Protein AF-X8DLH8-F1 (afdb_monomer_lite)

Secondary structure (DSSP, 8-state):
-EE-SS-TTSPTTSTT-SHHHHHHHHHHHHHHTTT--EEEEEE--STTS-SEEEEETTEEEEEE--S-SSS--TTTGGGGHHHHHHHHHHHHHTS-TTS-S---B-SHHHHHHHHHHHHHHHHHHHS-------

Foldseek 3Di:
DEDAQDALPDDDPPAPRHDLSVVVVVVQVVCVVVVAQDEYEYAAQDPPPDQWDDPDRSYIYGHQHFPHNDDDHSVNSLVRLVSSLVSVVVVVVVDDQCPDVDDDADDPSRVVSSVVNVVVSVVVVVDPPPPDDD

Organism: NCBI:txid1299334

Radius of gyration: 15.57 Å; chains: 1; bounding box: 33×46×40 Å

Structure (mmCIF, N/CA/C/O backbone):
data_AF-X8DLH8-F1
#
_entry.id   AF-X8DLH8-F1
#
loop_
_atom_site.group_PDB
_atom_site.id
_atom_site.type_symbol
_atom_site.label_atom_id
_atom_site.label_alt_id
_atom_site.label_comp_id
_atom_site.label_asym_id
_atom_site.label_entity_id
_atom_site.label_seq_id
_atom_site.pdbx_PDB_ins_code
_atom_site.Cartn_x
_atom_site.Cartn_y
_atom_site.Cartn_z
_atom_site.occupancy
_atom_site.B_iso_or_equiv
_atom_site.auth_seq_id
_atom_site.auth_comp_id
_atom_site.auth_asym_id
_atom_site.auth_atom_id
_atom_site.pdbx_PDB_model_num
ATOM 1 N N . MET A 1 1 ? -2.723 -2.577 5.798 1.00 97.50 1 MET A N 1
ATOM 2 C CA . MET A 1 1 ? -1.583 -3.286 5.168 1.00 97.50 1 MET A CA 1
ATOM 3 C C . MET A 1 1 ? -0.774 -2.322 4.314 1.00 97.50 1 MET A C 1
ATOM 5 O O . MET A 1 1 ? -1.357 -1.407 3.748 1.00 97.50 1 MET A O 1
ATOM 9 N N . LEU A 1 2 ? 0.542 -2.520 4.199 1.00 97.75 2 LEU A N 1
ATOM 10 C CA . LEU A 1 2 ? 1.434 -1.684 3.385 1.00 97.75 2 LEU A CA 1
ATOM 11 C C . LEU A 1 2 ? 2.124 -2.523 2.302 1.00 97.75 2 LEU A C 1
ATOM 13 O O . LEU A 1 2 ? 2.738 -3.543 2.622 1.00 97.75 2 LEU A O 1
ATOM 17 N N . SER A 1 3 ? 2.044 -2.073 1.048 1.00 96.69 3 SER A N 1
ATOM 18 C CA . SER A 1 3 ? 2.681 -2.704 -0.114 1.00 96.69 3 SER A CA 1
ATOM 19 C C . SER A 1 3 ? 3.197 -1.628 -1.078 1.00 96.69 3 SER A C 1
ATOM 21 O O . SER A 1 3 ? 2.514 -1.201 -1.997 1.00 96.69 3 SER A O 1
ATOM 23 N N . VAL A 1 4 ? 4.401 -1.118 -0.817 1.00 94.75 4 VAL A N 1
ATOM 24 C CA . VAL A 1 4 ? 4.987 0.024 -1.555 1.00 94.75 4 VAL A CA 1
ATOM 25 C C . VAL A 1 4 ? 5.640 -0.422 -2.852 1.00 94.75 4 VAL A C 1
ATOM 27 O O . VAL A 1 4 ? 5.628 0.311 -3.834 1.00 94.75 4 VAL A O 1
ATOM 30 N N . HIS A 1 5 ? 6.245 -1.609 -2.826 1.00 92.19 5 HIS A N 1
ATOM 31 C CA . HIS A 1 5 ? 7.077 -2.100 -3.916 1.00 92.19 5 HIS A CA 1
ATOM 32 C C . HIS A 1 5 ? 6.290 -2.237 -5.220 1.00 92.19 5 HIS A C 1
ATOM 34 O O . HIS A 1 5 ? 6.772 -1.850 -6.280 1.00 92.19 5 HIS A O 1
ATOM 40 N N . THR A 1 6 ? 5.069 -2.765 -5.140 1.00 92.62 6 THR A N 1
ATOM 41 C CA . THR A 1 6 ? 4.191 -2.959 -6.294 1.00 92.62 6 THR A CA 1
ATOM 42 C C . THR A 1 6 ? 2.754 -3.121 -5.808 1.00 92.62 6 THR A C 1
ATOM 44 O O . THR A 1 6 ? 2.524 -3.708 -4.752 1.00 92.62 6 THR A O 1
ATOM 47 N N . SER A 1 7 ? 1.784 -2.644 -6.591 1.00 94.50 7 SER A N 1
ATOM 48 C CA . SER A 1 7 ? 0.366 -2.762 -6.243 1.00 94.50 7 SER A CA 1
ATOM 49 C C . SER A 1 7 ? -0.088 -4.221 -6.137 1.00 94.50 7 SER A C 1
ATOM 51 O O . SER A 1 7 ? 0.204 -5.009 -7.037 1.00 94.50 7 SER A O 1
ATOM 53 N N . PRO A 1 8 ? -0.866 -4.606 -5.106 1.00 95.75 8 PRO A N 1
ATOM 54 C CA . PRO A 1 8 ? -1.471 -5.939 -5.027 1.00 95.75 8 PRO A CA 1
ATOM 55 C C . PRO A 1 8 ? -2.486 -6.201 -6.153 1.00 95.75 8 PRO A C 1
ATOM 57 O O . PRO A 1 8 ? -2.867 -7.348 -6.364 1.00 95.75 8 PRO A O 1
ATOM 60 N N . LEU A 1 9 ? -2.918 -5.152 -6.865 1.00 95.81 9 LEU A N 1
ATOM 61 C CA . LEU A 1 9 ? -3.802 -5.239 -8.029 1.00 95.81 9 LEU A CA 1
ATOM 62 C C . LEU A 1 9 ? -3.039 -5.295 -9.360 1.00 95.81 9 LEU A C 1
ATOM 64 O O . LEU A 1 9 ? -3.663 -5.429 -10.409 1.00 95.81 9 LEU A O 1
ATOM 68 N N . ALA A 1 10 ? -1.707 -5.182 -9.340 1.00 93.00 10 ALA A N 1
ATOM 69 C CA . ALA A 1 10 ? -0.903 -5.325 -10.546 1.00 93.00 10 ALA A CA 1
ATOM 70 C C . ALA A 1 10 ? -0.974 -6.767 -11.068 1.00 93.00 10 ALA A C 1
ATOM 72 O O . ALA A 1 10 ? -0.873 -7.720 -10.292 1.00 93.00 10 ALA A O 1
ATOM 73 N N . GLN A 1 11 ? -1.113 -6.911 -12.387 1.00 90.12 11 GLN A N 1
ATOM 74 C CA . GLN A 1 11 ? -1.168 -8.205 -13.064 1.00 90.12 11 GLN A CA 1
ATOM 75 C C . GLN A 1 11 ? 0.106 -9.019 -12.770 1.00 90.12 11 GLN A C 1
ATOM 77 O O . GLN A 1 11 ? 1.194 -8.600 -13.172 1.00 90.12 11 GLN A O 1
ATOM 82 N N . PRO A 1 12 ? 0.003 -10.191 -12.116 1.00 88.94 12 PRO A N 1
ATOM 83 C CA . PRO A 1 12 ? 1.165 -11.034 -11.862 1.00 88.94 12 PRO A CA 1
ATOM 84 C C . PRO A 1 12 ? 1.818 -11.516 -13.161 1.00 88.94 12 PRO A C 1
ATOM 86 O O . PRO A 1 12 ? 1.122 -11.868 -14.118 1.00 88.94 12 PRO A O 1
ATOM 89 N N . GLY A 1 13 ? 3.151 -11.577 -13.161 1.00 84.62 13 GLY A N 1
ATOM 90 C CA . GLY A 1 13 ? 3.959 -11.991 -14.311 1.00 84.62 13 GLY A CA 1
ATOM 91 C C . GLY A 1 13 ? 4.443 -10.836 -15.193 1.00 84.62 13 GLY A C 1
ATOM 92 O O . GLY A 1 13 ? 5.103 -11.093 -16.196 1.00 84.62 13 GLY A O 1
ATOM 93 N N . ILE A 1 14 ? 4.141 -9.583 -14.830 1.00 82.44 14 ILE A N 1
ATOM 94 C CA . ILE A 1 14 ? 4.587 -8.376 -15.539 1.00 82.44 14 ILE A CA 1
ATOM 95 C C . ILE A 1 14 ? 5.394 -7.484 -14.587 1.00 82.44 14 ILE A C 1
ATOM 97 O O . ILE A 1 14 ? 4.931 -7.148 -13.498 1.00 82.44 14 ILE A O 1
ATOM 101 N N . GLY A 1 15 ? 6.585 -7.056 -15.019 1.00 83.31 15 GLY A N 1
ATOM 102 C CA . GLY A 1 15 ? 7.464 -6.192 -14.223 1.00 83.31 15 GLY A CA 1
ATOM 103 C C . GLY A 1 15 ? 7.834 -6.831 -12.881 1.00 83.31 15 GLY A C 1
ATOM 104 O O . GLY A 1 15 ? 8.193 -8.004 -12.829 1.00 83.31 15 GLY A O 1
ATOM 105 N N . ASP A 1 16 ? 7.710 -6.064 -11.796 1.00 82.19 16 ASP A N 1
ATOM 106 C CA . ASP A 1 16 ? 7.951 -6.538 -10.425 1.00 82.19 16 ASP A CA 1
ATOM 107 C C . ASP A 1 16 ? 6.72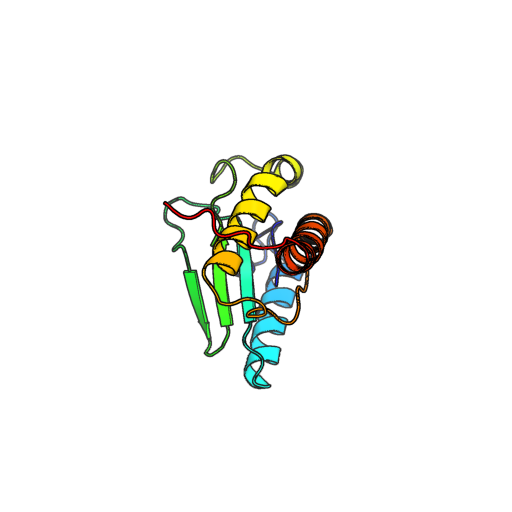8 -7.255 -9.798 1.00 82.19 16 ASP A C 1
ATOM 109 O O . ASP A 1 16 ? 6.797 -7.738 -8.665 1.00 82.19 16 ASP A O 1
ATOM 113 N N . ALA A 1 17 ? 5.594 -7.360 -10.509 1.00 86.31 17 ALA A N 1
ATOM 114 C CA . ALA A 1 17 ? 4.396 -8.019 -9.991 1.00 86.31 17 ALA A CA 1
ATOM 115 C C . ALA A 1 17 ? 4.511 -9.551 -10.061 1.00 86.31 17 ALA A C 1
ATOM 117 O O . ALA A 1 17 ? 4.640 -10.151 -11.131 1.00 86.31 17 ALA A O 1
ATOM 118 N N . GLY A 1 18 ? 4.388 -10.214 -8.911 1.00 90.06 18 GLY A N 1
ATOM 119 C CA . GLY A 1 18 ? 4.543 -11.663 -8.798 1.00 90.06 18 GLY A CA 1
ATOM 120 C C . GLY A 1 18 ? 3.823 -12.262 -7.593 1.00 90.06 18 GLY A C 1
ATOM 121 O O . GLY A 1 18 ? 2.735 -11.831 -7.205 1.00 90.06 18 GLY A O 1
ATOM 122 N N . GLY A 1 19 ? 4.432 -13.284 -6.983 1.00 92.44 19 GLY A N 1
ATOM 123 C CA . GLY A 1 19 ? 3.812 -14.051 -5.895 1.00 92.44 19 GLY A CA 1
ATOM 124 C C . GLY A 1 19 ? 3.441 -13.213 -4.668 1.00 92.44 19 GLY A C 1
ATOM 125 O O . GLY A 1 19 ? 2.445 -13.503 -4.010 1.00 92.44 19 GLY A O 1
ATOM 126 N N . MET A 1 20 ? 4.184 -12.138 -4.384 1.00 93.00 20 MET A N 1
ATOM 127 C CA . MET A 1 20 ? 3.886 -11.251 -3.257 1.00 93.00 20 MET A CA 1
ATOM 128 C C . MET A 1 20 ? 2.573 -10.484 -3.453 1.00 93.00 20 MET A C 1
ATOM 130 O O . MET A 1 20 ? 1.806 -10.353 -2.505 1.00 93.00 20 MET A O 1
ATOM 134 N N . ASN A 1 21 ? 2.283 -10.016 -4.667 1.00 95.06 21 ASN A N 1
ATOM 135 C CA . ASN A 1 21 ? 1.059 -9.275 -4.980 1.00 95.06 21 ASN A CA 1
ATOM 136 C C . ASN A 1 21 ? -0.165 -10.164 -4.744 1.00 95.06 21 ASN A C 1
ATOM 138 O O . ASN A 1 21 ? -1.092 -9.781 -4.028 1.00 95.06 21 ASN A O 1
ATOM 142 N N . VAL A 1 22 ? -0.099 -11.399 -5.255 1.00 95.81 22 VAL A N 1
ATOM 143 C CA . VAL A 1 22 ? -1.120 -12.429 -5.032 1.00 95.81 22 VAL A CA 1
ATOM 144 C C . VAL A 1 22 ? -1.255 -12.733 -3.543 1.00 95.81 22 VAL A C 1
ATOM 146 O O . VAL A 1 22 ? -2.366 -12.733 -3.020 1.00 95.81 22 VAL A O 1
ATOM 149 N N . TYR A 1 23 ? -0.142 -12.944 -2.839 1.00 96.25 23 TYR A N 1
ATOM 150 C CA . TYR A 1 23 ? -0.141 -13.228 -1.406 1.00 96.25 23 TYR A CA 1
ATOM 151 C C . TYR A 1 23 ? -0.813 -12.118 -0.587 1.00 96.25 23 TYR A C 1
ATOM 153 O O . TYR A 1 23 ? -1.676 -12.414 0.239 1.00 96.25 23 TYR A O 1
ATOM 161 N N . VAL A 1 24 ? -0.458 -10.851 -0.820 1.00 97.44 24 VAL A N 1
ATOM 162 C CA . VAL A 1 24 ? -1.024 -9.702 -0.095 1.00 97.44 24 VAL A CA 1
ATOM 163 C C . VAL A 1 24 ? -2.526 -9.611 -0.336 1.00 97.44 24 VAL A C 1
ATOM 165 O O . VAL A 1 24 ? -3.299 -9.546 0.624 1.00 97.44 24 VAL A O 1
ATOM 168 N N . LEU A 1 25 ? -2.950 -9.675 -1.602 1.00 97.94 25 LEU A N 1
ATOM 169 C CA . LEU A 1 25 ? -4.363 -9.593 -1.953 1.00 97.94 25 LEU A CA 1
ATOM 170 C C . LEU A 1 25 ? -5.162 -10.761 -1.363 1.00 97.94 25 LEU A C 1
ATOM 172 O O . LEU A 1 25 ? -6.201 -10.553 -0.736 1.00 97.94 25 LEU A O 1
ATOM 176 N N . GLN A 1 26 ? -4.668 -11.992 -1.508 1.00 98.19 26 GLN A N 1
ATOM 177 C CA . GLN A 1 26 ? -5.345 -13.165 -0.963 1.00 98.19 26 GLN A CA 1
ATOM 178 C C . GLN A 1 26 ? -5.403 -13.121 0.563 1.00 98.19 26 GLN A C 1
ATOM 180 O O . GLN A 1 26 ? -6.450 -13.432 1.129 1.00 98.19 26 GLN A O 1
ATOM 185 N N . THR A 1 27 ? -4.342 -12.682 1.239 1.00 98.25 27 THR A N 1
ATOM 186 C CA . THR A 1 27 ? -4.350 -12.519 2.701 1.00 98.25 27 THR A CA 1
ATOM 187 C C . THR A 1 27 ? -5.438 -11.537 3.134 1.00 98.25 27 THR A C 1
ATOM 189 O O . THR A 1 27 ? -6.227 -11.862 4.021 1.00 98.25 27 THR A O 1
ATOM 192 N N . ALA A 1 28 ? -5.546 -10.381 2.471 1.00 98.38 28 ALA A N 1
ATOM 193 C CA . ALA A 1 28 ? -6.585 -9.394 2.759 1.00 98.38 28 ALA A CA 1
ATOM 194 C C . ALA A 1 28 ? -8.004 -9.962 2.575 1.00 98.38 28 ALA A C 1
ATOM 196 O O . ALA A 1 28 ? -8.846 -9.830 3.461 1.00 98.38 28 ALA A O 1
ATOM 197 N N . LEU A 1 29 ? -8.252 -10.681 1.476 1.00 98.56 29 LEU A N 1
ATOM 198 C CA . LEU A 1 29 ? -9.546 -11.321 1.204 1.00 98.56 29 LEU A CA 1
ATOM 199 C C . LEU A 1 29 ? -9.910 -12.403 2.235 1.00 98.56 29 LEU A C 1
ATOM 201 O O . LEU A 1 29 ? -11.084 -12.591 2.559 1.00 98.56 29 LEU A O 1
ATOM 205 N N . HIS A 1 30 ? -8.930 -13.155 2.740 1.00 98.38 30 HIS A N 1
ATOM 206 C CA . HIS A 1 30 ? -9.168 -14.163 3.779 1.00 98.38 30 HIS A CA 1
ATOM 207 C C . HIS A 1 30 ? -9.442 -13.527 5.148 1.00 98.38 30 HIS A C 1
ATOM 209 O O . HIS A 1 30 ? -10.263 -14.055 5.896 1.00 98.38 30 HIS A O 1
ATOM 215 N N . LEU A 1 31 ? -8.795 -12.403 5.464 1.00 98.06 31 LEU A N 1
ATOM 216 C CA . LEU A 1 31 ? -9.055 -11.631 6.682 1.00 98.06 31 LEU A CA 1
ATOM 217 C C . LEU A 1 31 ? -10.453 -11.003 6.665 1.00 98.06 31 LEU A C 1
ATOM 219 O O . LEU A 1 31 ? -11.203 -11.184 7.623 1.00 98.06 31 LEU A O 1
ATOM 223 N N . ALA A 1 32 ? -10.853 -10.391 5.549 1.00 98.19 32 ALA A N 1
ATOM 224 C CA . ALA A 1 32 ? -12.195 -9.829 5.391 1.00 98.19 32 ALA A CA 1
ATOM 225 C C . ALA A 1 32 ? -13.299 -10.879 5.551 1.00 98.19 32 ALA A C 1
ATOM 227 O O . ALA A 1 32 ? -14.281 -10.651 6.255 1.00 98.19 32 ALA A O 1
ATOM 228 N N . ARG A 1 33 ? -13.102 -12.092 5.017 1.00 98.12 33 ARG A N 1
ATOM 229 C CA . ARG A 1 33 ? -14.026 -13.221 5.244 1.00 98.12 33 ARG A CA 1
ATOM 230 C C . ARG A 1 33 ? -14.133 -13.667 6.704 1.00 98.12 33 ARG A C 1
ATOM 232 O O . ARG A 1 33 ? -15.075 -14.375 7.045 1.00 98.12 33 ARG A O 1
ATOM 239 N N . ARG A 1 34 ? -13.184 -13.280 7.557 1.00 97.94 34 ARG A N 1
ATOM 240 C CA . ARG A 1 34 ? -13.207 -13.519 9.007 1.00 97.94 34 ARG A CA 1
ATOM 241 C C . ARG A 1 34 ? -13.690 -12.299 9.799 1.00 97.94 34 ARG A C 1
ATOM 243 O O . ARG A 1 34 ? -13.584 -12.308 11.019 1.00 97.94 34 ARG A O 1
ATOM 250 N N . GLY A 1 35 ? -14.215 -11.276 9.122 1.00 97.69 35 GLY A N 1
ATOM 251 C CA . GLY A 1 35 ? -14.737 -10.059 9.745 1.00 97.69 35 GLY A CA 1
ATOM 252 C C . GLY A 1 35 ? -13.681 -8.997 10.055 1.00 97.69 35 GLY A C 1
ATOM 253 O O . GLY A 1 35 ? -13.972 -8.072 10.802 1.00 97.69 35 GLY A O 1
ATOM 254 N N . VAL A 1 36 ? -12.466 -9.118 9.511 1.00 97.75 36 VAL A N 1
ATOM 255 C CA . VAL A 1 36 ? -11.405 -8.114 9.684 1.00 97.75 36 VAL A CA 1
ATOM 256 C C . VAL A 1 36 ? -11.386 -7.183 8.480 1.00 97.75 36 VAL A C 1
ATOM 258 O O . VAL A 1 36 ? -11.089 -7.621 7.370 1.00 97.75 36 VAL A O 1
ATOM 261 N N . GLU A 1 37 ? -11.659 -5.900 8.690 1.00 97.94 37 GLU A N 1
ATOM 262 C CA . GLU A 1 37 ? -11.535 -4.896 7.633 1.00 97.94 37 GLU A CA 1
ATOM 263 C C . GLU A 1 37 ? -10.061 -4.644 7.292 1.00 97.94 37 GLU A C 1
ATOM 265 O O . GLU A 1 37 ? -9.198 -4.531 8.165 1.00 97.94 37 GLU A O 1
ATOM 270 N N . VAL A 1 38 ? -9.751 -4.587 5.997 1.00 98.25 38 VAL A N 1
ATOM 271 C CA . VAL A 1 38 ? -8.387 -4.432 5.495 1.00 98.25 38 VAL A CA 1
ATOM 272 C C . VAL A 1 38 ? -8.324 -3.307 4.477 1.00 98.25 38 VAL A C 1
ATOM 274 O O . VAL A 1 38 ? -8.854 -3.408 3.374 1.00 98.25 38 VAL A O 1
ATOM 277 N N . GLU A 1 39 ? -7.557 -2.275 4.810 1.00 98.25 39 GLU A N 1
ATOM 278 C CA . GLU A 1 39 ? -7.107 -1.273 3.851 1.00 98.25 39 GLU A CA 1
ATOM 279 C C . GLU A 1 39 ? -5.648 -1.527 3.463 1.00 98.25 39 GLU A C 1
ATOM 281 O O . GLU A 1 39 ? -4.774 -1.670 4.324 1.00 98.25 39 GLU A O 1
ATOM 286 N N . ILE A 1 40 ? -5.366 -1.618 2.165 1.00 98.50 40 ILE A N 1
ATOM 287 C CA . ILE A 1 40 ? -4.028 -1.836 1.615 1.00 98.50 40 ILE A CA 1
ATOM 288 C C . ILE A 1 40 ? -3.543 -0.543 0.970 1.00 98.50 40 ILE A C 1
ATOM 290 O O . ILE A 1 40 ? -4.099 -0.098 -0.029 1.00 98.50 40 ILE A O 1
ATOM 294 N N . PHE A 1 41 ? -2.472 0.036 1.501 1.00 98.44 41 PHE A N 1
ATOM 295 C CA . PHE A 1 41 ? -1.825 1.198 0.903 1.00 98.44 41 PHE A CA 1
ATOM 296 C C . PHE A 1 41 ? -0.749 0.742 -0.079 1.00 98.44 41 PHE A C 1
ATOM 298 O O . PHE A 1 41 ? 0.156 -0.014 0.295 1.00 98.44 41 PHE A O 1
ATOM 305 N N . THR A 1 42 ? -0.820 1.248 -1.306 1.00 97.62 42 THR A N 1
ATOM 306 C CA . THR A 1 42 ? 0.175 1.038 -2.366 1.00 97.62 42 THR A CA 1
ATOM 307 C C . THR A 1 42 ? 0.493 2.343 -3.076 1.00 97.62 42 THR A C 1
ATOM 309 O O . THR A 1 42 ? -0.290 3.291 -3.025 1.00 97.62 42 THR A O 1
ATOM 312 N N . ARG A 1 43 ? 1.669 2.434 -3.700 1.00 96.62 43 ARG A N 1
ATOM 313 C CA . ARG A 1 43 ? 2.047 3.601 -4.500 1.00 96.62 43 ARG A CA 1
ATOM 314 C C . ARG A 1 43 ? 1.187 3.649 -5.765 1.00 96.62 43 ARG A C 1
ATOM 316 O O . ARG A 1 43 ? 1.004 2.615 -6.404 1.00 96.62 43 ARG A O 1
ATOM 323 N N . ALA A 1 44 ? 0.691 4.832 -6.115 1.00 95.94 44 ALA A N 1
ATOM 324 C CA . ALA A 1 44 ? 0.056 5.077 -7.406 1.00 95.94 44 ALA A CA 1
ATOM 325 C C . ALA A 1 44 ? 1.111 5.045 -8.523 1.00 95.94 44 ALA A C 1
ATOM 327 O O . ALA A 1 44 ? 2.180 5.643 -8.374 1.00 95.94 44 ALA A O 1
ATOM 328 N N . THR A 1 45 ? 0.807 4.376 -9.632 1.00 92.62 45 THR A N 1
ATOM 329 C CA . THR A 1 45 ? 1.719 4.215 -10.781 1.00 92.62 45 THR A CA 1
ATOM 330 C C . THR A 1 45 ? 1.229 4.925 -12.037 1.00 92.62 45 THR A C 1
ATOM 332 O O . THR A 1 45 ? 1.990 5.073 -12.987 1.00 92.62 45 THR A O 1
ATOM 335 N N . ALA A 1 46 ? -0.010 5.411 -12.034 1.00 92.56 46 ALA A N 1
ATOM 336 C CA . ALA A 1 46 ? -0.571 6.265 -13.069 1.00 92.56 46 ALA A CA 1
ATOM 337 C C . ALA A 1 46 ? -1.430 7.374 -12.445 1.00 92.56 46 ALA A C 1
ATOM 339 O O . ALA A 1 46 ? -2.057 7.185 -11.404 1.00 92.56 46 ALA A O 1
ATOM 340 N N . SER A 1 47 ? -1.512 8.528 -13.111 1.00 92.38 47 SER A N 1
ATOM 341 C CA . SER A 1 47 ? -2.406 9.625 -12.704 1.00 92.38 47 SER A CA 1
ATOM 342 C C . SER A 1 47 ? -3.887 9.263 -12.825 1.00 92.38 47 SER A C 1
ATOM 344 O O . SER A 1 47 ? -4.734 9.883 -12.187 1.00 92.38 47 SER A O 1
ATOM 346 N N . THR A 1 48 ? -4.191 8.259 -13.645 1.00 93.62 48 THR A N 1
ATOM 347 C CA . THR A 1 48 ? -5.528 7.704 -13.854 1.00 93.62 48 THR A CA 1
ATOM 348 C C . THR A 1 48 ? -5.897 6.632 -12.834 1.00 93.62 48 THR A C 1
ATOM 350 O O . THR A 1 48 ? -7.045 6.190 -12.835 1.00 93.62 48 THR A O 1
ATOM 353 N N . ASP A 1 49 ? -4.958 6.193 -11.984 1.00 93.25 49 ASP A N 1
ATOM 354 C CA . ASP A 1 49 ? -5.269 5.231 -10.930 1.00 93.25 49 ASP A CA 1
ATOM 355 C C . ASP A 1 49 ? -6.296 5.861 -9.976 1.00 93.25 49 ASP A C 1
ATOM 357 O O . ASP A 1 49 ? -6.061 6.952 -9.443 1.00 93.25 49 ASP A O 1
ATOM 361 N N . PRO A 1 50 ? -7.440 5.203 -9.725 1.00 96.38 50 PRO A N 1
ATOM 362 C CA . PRO A 1 50 ? -8.414 5.726 -8.781 1.00 96.38 50 PRO A CA 1
ATOM 363 C C . PRO A 1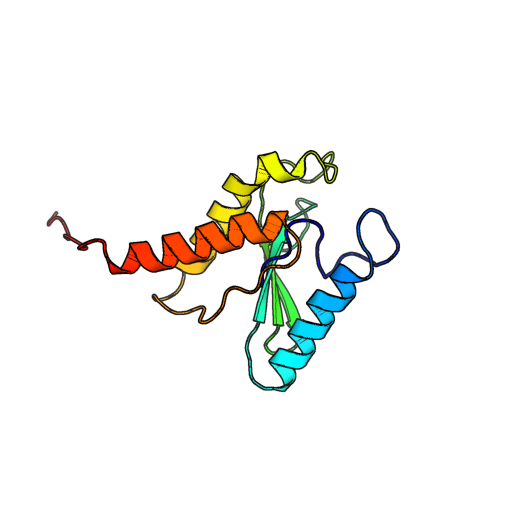 50 ? -7.769 5.830 -7.388 1.00 96.38 50 PRO A C 1
ATOM 365 O O . PRO A 1 50 ? -7.060 4.906 -6.978 1.00 96.38 50 PRO A O 1
ATOM 368 N N . PRO A 1 51 ? -8.020 6.904 -6.613 1.00 96.56 51 PRO A N 1
ATOM 369 C CA . PRO A 1 51 ? -7.422 7.065 -5.286 1.00 96.56 51 PRO A CA 1
ATOM 370 C C . PRO A 1 51 ? -7.711 5.887 -4.350 1.00 96.56 51 PRO A C 1
ATOM 372 O O . PRO A 1 51 ? -6.878 5.533 -3.516 1.00 96.56 51 PRO A O 1
ATOM 375 N N . THR A 1 52 ? -8.881 5.265 -4.501 1.00 97.88 52 THR A N 1
ATOM 376 C CA . THR A 1 52 ? -9.291 4.065 -3.774 1.00 97.88 52 THR A CA 1
ATOM 377 C C . THR A 1 52 ? -10.024 3.083 -4.687 1.00 97.88 52 THR A C 1
ATOM 379 O O . THR A 1 52 ? -10.749 3.478 -5.598 1.00 97.88 52 THR A O 1
ATOM 382 N N . VAL A 1 53 ? -9.856 1.788 -4.422 1.00 98.19 53 VAL A N 1
ATOM 383 C CA . VAL A 1 53 ? -10.524 0.681 -5.114 1.00 98.19 53 VAL A CA 1
ATOM 384 C C . VAL A 1 53 ? -11.117 -0.254 -4.071 1.00 98.19 53 VAL A C 1
ATOM 386 O O . VAL A 1 53 ? -10.381 -0.851 -3.285 1.00 98.19 53 VAL A O 1
ATOM 389 N N . GLN A 1 54 ? -12.441 -0.412 -4.071 1.00 98.31 54 GLN A N 1
ATOM 390 C CA . GLN A 1 54 ? -13.088 -1.464 -3.291 1.00 98.31 54 GLN A CA 1
ATOM 391 C C . GLN A 1 54 ? -12.909 -2.792 -4.026 1.00 98.31 54 GLN A C 1
ATOM 393 O O . GLN A 1 54 ? -13.450 -2.973 -5.115 1.00 98.31 54 GLN A O 1
ATOM 398 N N . VAL A 1 55 ? -12.153 -3.718 -3.442 1.00 97.88 55 VAL A N 1
ATOM 399 C CA . VAL A 1 55 ? -11.843 -5.002 -4.093 1.00 97.88 55 VAL A CA 1
ATOM 400 C C . VAL A 1 55 ? -12.875 -6.071 -3.739 1.00 97.88 55 VAL A C 1
ATOM 402 O O . VAL A 1 55 ? -13.264 -6.877 -4.578 1.00 97.88 55 VAL A O 1
ATOM 405 N N . ALA A 1 56 ? -13.326 -6.071 -2.488 1.00 98.06 56 ALA A N 1
ATOM 406 C CA . ALA A 1 56 ? -14.370 -6.941 -1.952 1.00 98.06 56 ALA A CA 1
ATOM 407 C C . ALA A 1 56 ? -14.953 -6.284 -0.691 1.00 98.06 56 ALA A C 1
ATOM 409 O O . ALA A 1 56 ? -14.314 -5.375 -0.159 1.00 98.06 56 ALA A O 1
ATOM 410 N N . PRO A 1 57 ? -16.114 -6.706 -0.160 1.00 98.00 57 PRO A N 1
ATOM 411 C CA . PRO A 1 57 ? -16.582 -6.235 1.145 1.00 98.00 57 PRO A CA 1
ATOM 412 C C . PRO A 1 57 ? -15.484 -6.380 2.211 1.00 98.00 57 PRO A C 1
ATOM 414 O O . PRO A 1 57 ? -14.896 -7.451 2.346 1.00 98.00 57 PRO A O 1
ATOM 417 N N . GLY A 1 58 ? -15.165 -5.289 2.911 1.00 97.62 58 GLY A N 1
ATOM 418 C CA . GLY A 1 58 ? -14.087 -5.252 3.907 1.00 97.62 58 GLY A CA 1
ATOM 419 C C . GLY A 1 58 ? -12.657 -5.201 3.347 1.00 97.62 58 GLY A C 1
ATOM 420 O O . GLY A 1 58 ? -11.724 -5.259 4.139 1.00 97.62 58 GLY A O 1
ATOM 421 N N . VAL A 1 59 ? -12.448 -5.088 2.025 1.00 98.62 59 VAL A N 1
ATOM 422 C CA . VAL A 1 59 ? -11.113 -4.906 1.415 1.00 98.62 59 VAL A CA 1
ATOM 423 C C . VAL A 1 59 ? -11.067 -3.676 0.515 1.00 98.62 59 VAL A C 1
ATOM 425 O O . VAL A 1 59 ? -11.679 -3.650 -0.559 1.00 98.62 59 VAL A O 1
ATOM 428 N N . LEU A 1 60 ? -10.269 -2.694 0.925 1.00 98.44 60 LEU A N 1
ATOM 429 C CA . LEU A 1 60 ? -10.004 -1.462 0.189 1.00 98.44 60 LEU A CA 1
ATOM 430 C C . LEU A 1 60 ? -8.526 -1.401 -0.212 1.00 98.44 60 LEU A C 1
ATOM 432 O O . LEU A 1 60 ? -7.648 -1.697 0.593 1.00 98.44 60 LEU A O 1
ATOM 436 N N . VAL A 1 61 ? -8.228 -0.985 -1.439 1.00 98.56 61 VAL A N 1
ATOM 437 C CA . VAL A 1 61 ? -6.869 -0.620 -1.864 1.00 98.56 61 VAL A CA 1
ATOM 438 C C . VAL A 1 61 ? -6.821 0.886 -2.056 1.00 98.56 61 VAL A C 1
ATOM 440 O O . VAL A 1 61 ? -7.628 1.431 -2.803 1.00 98.56 61 VAL A O 1
ATOM 443 N N . ARG A 1 62 ? -5.877 1.565 -1.404 1.00 98.31 62 ARG A N 1
ATOM 444 C CA . ARG A 1 62 ? -5.625 2.996 -1.580 1.00 98.31 62 ARG A CA 1
ATOM 445 C C . ARG A 1 62 ? -4.341 3.219 -2.365 1.00 98.31 62 ARG A C 1
ATOM 447 O O . ARG A 1 62 ? -3.263 2.801 -1.934 1.00 98.31 62 ARG A O 1
ATOM 454 N N . ASN A 1 63 ? -4.466 3.952 -3.465 1.00 98.12 63 ASN A N 1
ATOM 455 C CA . ASN A 1 63 ? -3.346 4.424 -4.264 1.00 98.12 63 ASN A CA 1
ATOM 456 C C . ASN A 1 63 ? -2.841 5.752 -3.691 1.00 98.12 63 ASN A C 1
ATOM 458 O O . ASN A 1 63 ? -3.527 6.775 -3.706 1.00 98.12 63 ASN A O 1
ATOM 462 N N . VAL A 1 64 ? -1.628 5.731 -3.150 1.00 97.81 64 VAL A N 1
ATOM 463 C CA . VAL A 1 64 ? -0.960 6.893 -2.569 1.00 97.81 64 VAL A CA 1
ATOM 464 C C . VAL A 1 64 ? -0.043 7.507 -3.615 1.00 97.81 64 VAL A C 1
ATOM 466 O O . VAL A 1 64 ? 0.908 6.871 -4.073 1.00 97.81 64 VAL A O 1
ATOM 469 N N . VAL A 1 65 ? -0.300 8.766 -3.961 1.00 96.81 65 VAL A N 1
ATOM 470 C CA . VAL A 1 65 ? 0.596 9.548 -4.818 1.00 96.81 65 VAL A CA 1
ATOM 471 C C . VAL A 1 65 ? 1.894 9.818 -4.056 1.00 96.81 65 VAL A C 1
ATOM 473 O O . VAL A 1 65 ? 1.902 10.537 -3.055 1.00 96.81 65 VAL A O 1
ATOM 476 N N . ALA A 1 66 ? 2.983 9.214 -4.525 1.00 95.75 66 ALA A N 1
ATOM 477 C CA . ALA A 1 66 ? 4.322 9.387 -3.980 1.00 95.75 66 ALA A CA 1
ATOM 478 C C . ALA A 1 66 ? 5.351 9.274 -5.110 1.00 95.75 66 ALA A C 1
ATOM 480 O O . ALA A 1 66 ? 5.517 8.202 -5.700 1.00 95.75 66 ALA A O 1
ATOM 481 N N . GLY A 1 67 ? 6.017 10.393 -5.395 1.00 93.06 67 GLY A N 1
ATOM 482 C CA . GLY A 1 67 ? 6.941 10.510 -6.519 1.00 93.06 67 GLY A CA 1
ATOM 483 C C . GLY A 1 67 ? 6.252 10.588 -7.884 1.00 93.06 67 GLY A C 1
ATOM 484 O O . GLY A 1 67 ? 5.025 10.700 -7.953 1.00 93.06 67 GLY A O 1
ATOM 485 N N . PRO A 1 68 ? 7.038 10.546 -8.974 1.00 93.25 68 PRO A N 1
ATOM 486 C CA . PRO A 1 68 ? 6.504 10.422 -10.327 1.00 93.25 68 PRO A CA 1
ATOM 487 C C . PRO A 1 68 ? 5.749 9.097 -10.506 1.00 93.25 68 PRO A C 1
ATOM 489 O O . PRO A 1 68 ? 6.063 8.090 -9.872 1.00 93.25 68 PRO A O 1
ATOM 492 N N . PHE A 1 69 ? 4.733 9.093 -11.367 1.00 91.06 69 PHE A N 1
ATOM 493 C CA . PHE A 1 69 ? 3.907 7.909 -11.627 1.00 91.06 69 PHE A CA 1
ATOM 494 C C . PHE A 1 69 ? 4.714 6.787 -12.299 1.00 91.06 69 PHE A C 1
ATOM 496 O O . PHE A 1 69 ? 4.741 5.655 -11.809 1.00 91.06 69 PHE A O 1
ATOM 503 N N . GLU A 1 70 ? 5.463 7.147 -13.336 1.00 83.69 70 GLU A N 1
ATOM 504 C CA . GLU A 1 70 ? 6.287 6.261 -14.157 1.00 83.69 70 GLU A CA 1
ATOM 505 C C . GLU A 1 70 ? 7.790 6.548 -14.006 1.00 83.69 70 GLU A C 1
ATOM 507 O O . GLU A 1 70 ? 8.192 7.517 -13.361 1.00 83.69 70 GLU A O 1
ATOM 512 N N . GLY A 1 71 ? 8.621 5.690 -14.605 1.00 82.12 71 GLY A N 1
ATOM 513 C CA . GLY A 1 71 ? 10.072 5.889 -14.667 1.00 82.12 71 GLY A CA 1
ATOM 514 C C . GLY A 1 71 ? 10.826 5.609 -13.366 1.00 82.12 71 GLY A C 1
ATOM 515 O O . GLY A 1 71 ? 11.980 6.001 -13.255 1.00 82.12 71 GLY A O 1
ATOM 516 N N . LEU A 1 72 ? 10.186 4.948 -12.397 1.00 87.88 72 LEU A N 1
ATOM 517 C CA . LEU A 1 72 ? 10.837 4.462 -11.182 1.00 87.88 72 LEU A CA 1
ATOM 518 C C . LEU A 1 72 ? 10.972 2.950 -11.248 1.00 87.88 72 LEU A C 1
ATOM 520 O O . LEU A 1 72 ? 9.962 2.249 -11.383 1.00 87.88 72 LEU A O 1
ATOM 524 N N . ASP A 1 73 ? 12.192 2.456 -11.090 1.00 87.25 73 ASP A N 1
ATOM 525 C CA . ASP A 1 73 ? 12.423 1.049 -10.809 1.00 87.25 73 ASP A CA 1
ATOM 526 C C . ASP A 1 73 ? 12.444 0.784 -9.292 1.00 87.25 73 ASP A C 1
ATOM 528 O O . ASP A 1 73 ? 12.298 1.680 -8.451 1.00 87.25 73 ASP A O 1
ATOM 532 N N . LYS A 1 74 ? 12.616 -0.482 -8.911 1.00 82.56 74 LYS A N 1
ATOM 533 C CA . LYS A 1 74 ? 12.650 -0.901 -7.504 1.00 82.56 74 LYS A CA 1
ATOM 534 C C . LYS A 1 74 ? 13.765 -0.268 -6.665 1.00 82.56 74 LYS A C 1
ATOM 536 O O . LYS A 1 74 ? 13.613 -0.198 -5.443 1.00 82.56 74 LYS A O 1
ATOM 541 N N . TYR A 1 75 ? 14.873 0.128 -7.283 1.00 89.44 75 TYR A N 1
ATOM 542 C CA . TYR A 1 75 ? 16.012 0.776 -6.637 1.00 89.44 75 TYR A CA 1
ATOM 543 C C . TYR A 1 75 ? 15.772 2.272 -6.431 1.00 89.44 75 TYR A C 1
ATOM 545 O O . TYR A 1 75 ? 16.355 2.843 -5.508 1.00 89.44 75 TYR A O 1
ATOM 553 N N . ASP A 1 76 ? 14.859 2.872 -7.196 1.00 92.94 76 ASP A N 1
ATOM 554 C CA . ASP A 1 76 ? 14.444 4.265 -7.019 1.00 92.94 76 ASP A CA 1
ATOM 555 C C . ASP A 1 76 ? 13.392 4.440 -5.914 1.00 92.94 76 ASP A C 1
ATOM 557 O O . ASP A 1 76 ? 13.349 5.475 -5.242 1.00 92.94 76 ASP A O 1
ATOM 561 N N . LEU A 1 77 ? 12.562 3.420 -5.659 1.00 92.94 77 LEU A N 1
ATOM 562 C CA . LEU A 1 77 ? 11.481 3.472 -4.661 1.00 92.94 77 LEU A CA 1
ATOM 563 C C . LEU A 1 77 ? 11.881 3.925 -3.237 1.00 92.94 77 LEU A C 1
ATOM 565 O O . LEU A 1 77 ? 11.064 4.615 -2.616 1.00 92.94 77 LEU A O 1
ATOM 569 N N . PRO A 1 78 ? 13.078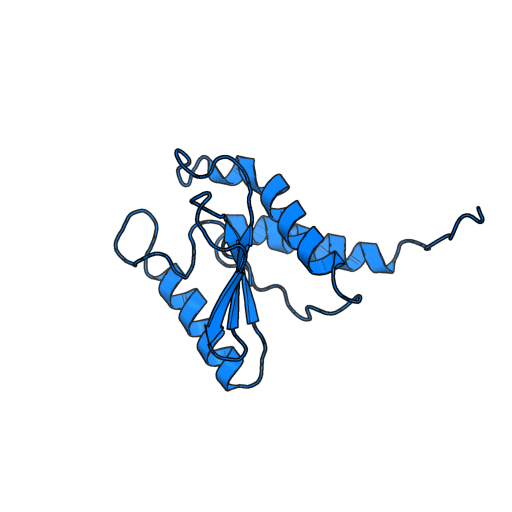 3.615 -2.688 1.00 95.25 78 PRO A N 1
ATOM 570 C CA . PRO A 1 78 ? 13.528 4.156 -1.404 1.00 95.25 78 PRO A CA 1
ATOM 571 C C . PRO A 1 78 ? 13.415 5.684 -1.301 1.00 95.25 78 PRO A C 1
ATOM 573 O O . PRO A 1 78 ? 13.074 6.210 -0.242 1.00 95.25 78 PRO A O 1
ATOM 576 N N . THR A 1 79 ? 13.640 6.404 -2.404 1.00 94.81 79 THR A N 1
ATOM 577 C CA . THR A 1 79 ? 13.581 7.876 -2.436 1.00 94.81 79 THR A CA 1
ATOM 578 C C . THR A 1 79 ? 12.163 8.421 -2.233 1.00 94.81 79 THR A C 1
ATOM 580 O O . THR A 1 79 ? 11.989 9.583 -1.870 1.00 94.81 79 THR A O 1
ATOM 583 N N . GLN A 1 80 ? 11.141 7.575 -2.400 1.00 96.00 80 GLN A N 1
ATOM 584 C CA . GLN A 1 80 ? 9.729 7.955 -2.320 1.00 96.00 80 GLN A CA 1
ATOM 585 C C . GLN A 1 80 ? 9.072 7.589 -0.983 1.00 96.00 80 GLN A C 1
ATOM 587 O O . GLN A 1 80 ? 7.908 7.931 -0.752 1.00 96.00 80 GLN A O 1
ATOM 592 N N . LEU A 1 81 ? 9.796 6.929 -0.070 1.00 95.38 81 LEU A N 1
ATOM 593 C CA . LEU A 1 81 ? 9.233 6.429 1.190 1.00 95.38 81 LEU A CA 1
ATOM 594 C C . LEU A 1 81 ? 8.680 7.538 2.086 1.00 95.38 81 LEU A C 1
ATOM 596 O O . LEU A 1 81 ? 7.630 7.347 2.696 1.00 95.38 81 LEU A O 1
ATOM 600 N N . CYS A 1 82 ? 9.325 8.706 2.133 1.00 94.75 82 CYS A N 1
ATOM 601 C CA . CYS A 1 82 ? 8.834 9.846 2.912 1.00 94.75 82 CYS A CA 1
ATOM 602 C C . CYS A 1 82 ? 7.492 10.365 2.380 1.00 94.75 82 CYS A C 1
ATOM 604 O O . CYS A 1 82 ? 6.550 10.559 3.149 1.00 94.75 82 CYS A O 1
ATOM 606 N N . ALA A 1 83 ? 7.385 10.553 1.060 1.00 96.19 83 ALA A N 1
ATOM 607 C CA . ALA A 1 83 ? 6.151 11.005 0.422 1.00 96.19 83 ALA A CA 1
ATOM 608 C C . ALA A 1 83 ? 5.023 9.980 0.614 1.00 96.19 83 ALA A C 1
ATOM 610 O O . ALA A 1 83 ? 3.895 10.347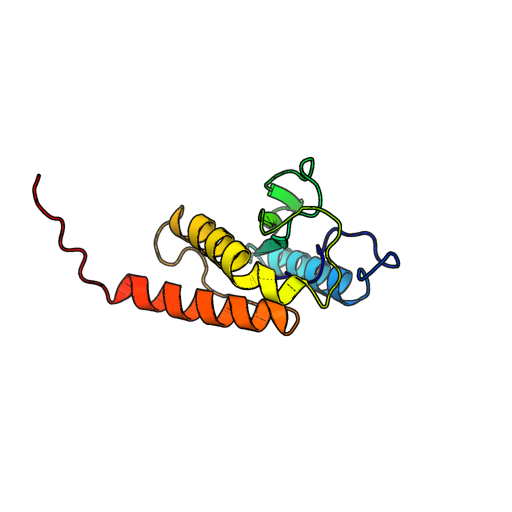 0.958 1.00 96.19 83 ALA A O 1
ATOM 611 N N . PHE A 1 84 ? 5.351 8.694 0.473 1.00 97.38 84 PHE A N 1
ATOM 612 C CA . PHE A 1 84 ? 4.415 7.601 0.694 1.00 97.38 84 PHE A CA 1
ATOM 613 C C . PHE A 1 84 ? 3.935 7.537 2.150 1.00 97.38 84 PHE A C 1
ATOM 615 O O . PHE A 1 84 ? 2.730 7.523 2.399 1.00 97.38 84 PHE A O 1
ATOM 622 N N . ALA A 1 85 ? 4.854 7.567 3.120 1.00 95.88 85 ALA A N 1
ATOM 623 C CA . ALA A 1 85 ? 4.530 7.558 4.544 1.00 95.88 85 ALA A CA 1
ATOM 624 C C . ALA A 1 85 ? 3.653 8.754 4.932 1.00 95.88 85 ALA A C 1
ATOM 626 O O . ALA A 1 85 ? 2.666 8.584 5.643 1.00 95.88 85 ALA A O 1
ATOM 627 N N . ALA A 1 86 ? 3.943 9.948 4.408 1.00 94.88 86 ALA A N 1
ATOM 628 C CA . ALA A 1 86 ? 3.095 11.117 4.615 1.00 94.88 86 ALA A CA 1
ATOM 629 C C . ALA A 1 86 ? 1.673 10.904 4.067 1.00 94.88 86 ALA A C 1
ATOM 631 O O . ALA A 1 86 ? 0.706 11.336 4.687 1.00 94.88 86 ALA A O 1
ATOM 632 N N . GLY A 1 87 ? 1.526 10.219 2.930 1.00 96.19 87 GLY A N 1
ATOM 633 C CA . GLY A 1 87 ? 0.220 9.838 2.392 1.00 96.19 87 GLY A CA 1
ATOM 634 C C . GLY A 1 87 ? -0.548 8.864 3.288 1.00 96.19 87 GLY A C 1
ATOM 635 O O . GLY A 1 87 ? -1.731 9.086 3.540 1.00 96.19 87 GLY A O 1
ATOM 636 N N . VAL A 1 88 ? 0.129 7.845 3.823 1.00 95.75 88 VAL A N 1
ATOM 637 C CA . VAL A 1 88 ? -0.456 6.896 4.789 1.00 95.75 88 VAL A CA 1
ATOM 638 C C . VAL A 1 88 ? -0.901 7.618 6.065 1.00 95.75 88 VAL A C 1
ATOM 640 O O . VAL A 1 88 ? -2.033 7.445 6.506 1.00 95.75 88 VAL A O 1
ATOM 643 N N . LEU A 1 89 ? -0.049 8.479 6.628 1.00 93.56 89 LEU A N 1
ATOM 644 C CA . LEU A 1 89 ? -0.364 9.242 7.841 1.00 93.56 89 LEU A CA 1
ATOM 645 C C . LEU A 1 89 ? -1.495 10.252 7.626 1.00 93.56 89 LEU A C 1
ATOM 647 O O . LEU A 1 89 ? -2.295 10.466 8.529 1.00 93.56 89 LEU A O 1
ATOM 651 N N . ARG A 1 90 ? -1.603 10.858 6.437 1.00 93.62 90 ARG A N 1
ATOM 652 C CA . ARG A 1 90 ? -2.751 11.715 6.099 1.00 93.62 90 ARG A CA 1
ATOM 653 C C . ARG A 1 90 ? -4.057 10.929 6.057 1.00 93.62 90 ARG A C 1
ATOM 655 O O . ARG A 1 90 ? -5.068 11.447 6.515 1.00 93.62 90 ARG A O 1
ATOM 662 N N . ALA A 1 91 ? -4.035 9.714 5.509 1.00 93.00 91 ALA A N 1
ATOM 663 C CA . ALA A 1 91 ? -5.211 8.853 5.503 1.00 93.00 91 ALA A CA 1
ATOM 664 C C . ALA A 1 91 ? -5.603 8.445 6.929 1.00 93.00 91 ALA A C 1
ATOM 666 O O . ALA A 1 91 ? -6.769 8.553 7.273 1.00 93.00 91 ALA A O 1
ATOM 667 N N . GLU A 1 92 ? -4.645 8.067 7.783 1.00 90.94 92 GLU A N 1
ATOM 668 C CA . GLU A 1 92 ? -4.913 7.787 9.203 1.00 90.94 92 GLU A CA 1
ATOM 669 C C . GLU A 1 92 ? -5.473 9.004 9.944 1.00 90.94 92 GLU A C 1
ATOM 671 O O . GLU A 1 92 ? -6.484 8.888 10.631 1.00 90.94 92 GLU A O 1
ATOM 676 N N . ALA A 1 93 ? -4.899 10.188 9.727 1.00 90.50 93 ALA A N 1
ATOM 677 C CA . ALA A 1 93 ? -5.333 11.415 10.387 1.00 90.50 93 ALA A CA 1
ATOM 678 C C . ALA A 1 93 ? -6.747 11.878 9.989 1.00 90.50 93 ALA A C 1
ATOM 680 O O . ALA A 1 93 ? -7.310 12.731 10.680 1.00 90.50 93 ALA A O 1
ATOM 681 N N . ALA A 1 94 ? -7.306 11.350 8.894 1.00 91.94 94 ALA A N 1
ATOM 682 C CA . ALA A 1 94 ? -8.689 11.590 8.488 1.00 91.94 94 ALA A CA 1
ATOM 683 C C . ALA A 1 94 ? -9.708 10.800 9.330 1.00 91.94 94 ALA A C 1
ATOM 685 O O . ALA A 1 94 ? -10.907 11.052 9.223 1.00 91.94 94 ALA A O 1
ATOM 686 N N . HIS A 1 95 ? -9.238 9.873 10.167 1.00 89.75 95 HIS A N 1
ATOM 687 C CA . HIS A 1 95 ? -10.059 9.084 11.072 1.00 89.75 95 HIS A CA 1
ATOM 688 C C . HIS A 1 95 ? -9.792 9.442 12.540 1.00 89.75 95 HIS A C 1
ATOM 690 O O . HIS A 1 95 ? -8.827 10.131 12.901 1.00 89.75 95 HIS A O 1
ATOM 696 N N . GLU A 1 96 ? -10.682 8.962 13.408 1.00 86.31 96 GLU A N 1
ATOM 697 C CA . GLU A 1 96 ? -10.471 9.056 14.845 1.00 86.31 96 GLU A CA 1
ATOM 698 C C . GLU A 1 96 ? -9.226 8.256 15.267 1.00 86.31 96 GLU A C 1
ATOM 700 O O . GLU A 1 96 ? -8.881 7.248 14.641 1.00 86.31 96 GLU A O 1
ATOM 705 N N . PRO A 1 97 ? -8.526 8.702 16.325 1.00 84.38 97 PRO A N 1
ATOM 706 C CA . PRO A 1 97 ? -7.404 7.958 16.877 1.00 84.38 97 PRO A CA 1
ATOM 707 C C . PRO A 1 97 ? -7.756 6.478 17.114 1.00 84.38 97 PRO A C 1
ATOM 709 O O . PRO A 1 97 ? -8.768 6.175 17.743 1.00 84.38 97 PRO A O 1
ATOM 712 N N . GLY A 1 98 ? -6.896 5.562 16.661 1.00 83.75 98 GLY A N 1
ATOM 713 C CA . GLY A 1 98 ? -7.095 4.120 16.855 1.00 83.75 98 GLY A CA 1
ATOM 714 C C . GLY A 1 98 ? -7.946 3.442 15.780 1.00 83.75 98 GLY A C 1
ATOM 715 O O . GLY A 1 98 ? -8.290 2.281 15.945 1.00 83.75 98 GLY A O 1
ATOM 716 N N . TYR A 1 99 ? -8.249 4.128 14.673 1.00 89.88 99 TYR A N 1
ATOM 717 C CA . TYR A 1 99 ? -8.981 3.535 13.548 1.00 89.88 99 TYR A CA 1
ATOM 718 C C . TYR A 1 99 ? -8.296 2.297 12.944 1.00 89.88 99 TYR A C 1
ATOM 720 O O . TYR A 1 99 ? -8.972 1.374 12.505 1.00 89.88 99 TYR A O 1
ATOM 728 N N . TYR A 1 100 ? -6.959 2.259 12.934 1.00 91.88 100 TYR A N 1
ATOM 729 C CA . TYR A 1 100 ? -6.201 1.074 12.533 1.00 91.88 100 TYR A CA 1
ATOM 730 C C . TYR A 1 100 ? -5.596 0.380 13.752 1.00 91.88 100 TYR A C 1
ATOM 732 O O . TYR A 1 100 ? -4.681 0.918 14.380 1.00 91.88 100 TYR A O 1
ATOM 740 N N . ASP A 1 101 ? -6.033 -0.849 14.023 1.00 91.19 101 ASP A N 1
ATOM 741 C CA . ASP A 1 101 ? -5.494 -1.656 15.123 1.00 91.19 101 ASP A CA 1
ATOM 742 C C . ASP A 1 101 ? -4.087 -2.196 14.825 1.00 91.19 101 ASP A C 1
ATOM 744 O O . ASP A 1 101 ? -3.243 -2.322 15.713 1.00 91.19 101 ASP A O 1
ATOM 748 N N . ILE A 1 102 ? -3.828 -2.559 13.560 1.00 92.31 102 ILE A N 1
ATOM 749 C CA . ILE A 1 102 ? -2.620 -3.283 13.148 1.00 92.31 102 ILE A CA 1
ATOM 750 C C . ILE A 1 102 ? -2.067 -2.732 11.831 1.00 92.31 102 ILE A C 1
ATOM 752 O O . ILE A 1 102 ? -2.761 -2.632 10.818 1.00 92.31 102 ILE A O 1
ATOM 756 N N . VAL A 1 103 ? -0.752 -2.492 11.806 1.00 93.81 103 VAL A N 1
ATOM 757 C CA . VAL A 1 103 ? 0.005 -2.227 10.577 1.00 93.81 103 VAL A CA 1
ATOM 758 C C . VAL A 1 103 ? 0.779 -3.479 10.175 1.00 93.81 103 VAL A C 1
ATOM 760 O O . VAL A 1 103 ? 1.785 -3.832 10.784 1.00 93.81 103 VAL A O 1
ATOM 763 N N . HIS A 1 104 ? 0.328 -4.141 9.112 1.00 95.38 104 HIS A N 1
ATOM 764 C CA . HIS A 1 104 ? 1.016 -5.289 8.521 1.00 95.38 104 HIS A CA 1
ATOM 765 C C . HIS A 1 104 ? 1.747 -4.867 7.239 1.00 95.38 104 HIS A C 1
ATOM 767 O O . HIS A 1 104 ? 1.118 -4.372 6.299 1.00 95.38 104 HIS A O 1
ATOM 773 N N . SER A 1 105 ? 3.073 -5.010 7.228 1.00 96.12 105 SER A N 1
ATOM 774 C CA . SER A 1 105 ? 3.951 -4.506 6.164 1.00 96.12 105 SER A CA 1
ATOM 775 C C . SER A 1 105 ? 4.522 -5.645 5.332 1.00 96.12 105 SER A C 1
ATOM 777 O O . SER A 1 105 ? 4.978 -6.642 5.887 1.00 96.12 105 SER A O 1
ATOM 779 N N . HIS A 1 106 ? 4.547 -5.477 4.011 1.00 95.31 106 HIS A N 1
ATOM 780 C CA . HIS A 1 106 ? 5.029 -6.494 3.082 1.00 95.31 106 HIS A CA 1
ATOM 781 C C . HIS A 1 106 ? 6.219 -5.972 2.285 1.00 95.31 106 HIS A C 1
ATOM 783 O O . HIS A 1 106 ? 6.084 -4.968 1.593 1.00 95.31 106 HIS A O 1
ATOM 789 N N . TYR A 1 107 ? 7.351 -6.684 2.354 1.00 93.31 107 TYR A N 1
ATOM 790 C CA . TYR A 1 107 ? 8.662 -6.270 1.832 1.00 93.31 107 TYR A CA 1
ATOM 791 C C . TYR A 1 107 ? 9.357 -5.178 2.662 1.00 93.31 107 TYR A C 1
ATOM 793 O O . TYR A 1 107 ? 8.730 -4.417 3.401 1.00 93.31 107 TYR A O 1
ATOM 801 N N . TRP A 1 108 ? 10.687 -5.113 2.558 1.00 92.62 108 TRP A N 1
ATOM 802 C CA . TRP A 1 108 ? 11.526 -4.286 3.435 1.00 92.62 108 TRP A CA 1
ATOM 803 C C . TRP A 1 108 ? 11.254 -2.781 3.290 1.00 92.62 108 TRP A C 1
ATOM 805 O O . TRP A 1 108 ? 11.264 -2.068 4.292 1.00 92.62 108 TRP A O 1
ATOM 815 N N . LEU A 1 109 ? 10.920 -2.312 2.080 1.00 93.44 109 LEU A N 1
ATOM 816 C CA . LEU A 1 109 ? 10.508 -0.923 1.828 1.00 93.44 109 LEU A CA 1
ATOM 817 C C . LEU A 1 109 ? 9.277 -0.541 2.655 1.00 93.44 109 LEU A C 1
ATOM 819 O O . LEU A 1 109 ? 9.260 0.482 3.339 1.00 93.44 109 LEU A O 1
ATOM 823 N N . SER A 1 110 ? 8.252 -1.395 2.644 1.00 95.25 110 SER A N 1
ATOM 824 C CA . SER A 1 110 ? 7.054 -1.182 3.453 1.00 95.25 110 SER A CA 1
ATOM 825 C C . SER A 1 110 ? 7.326 -1.337 4.941 1.00 95.25 110 SER A C 1
ATOM 827 O O . SER A 1 110 ? 6.652 -0.684 5.729 1.00 95.25 110 SER A O 1
ATOM 829 N N . GLY A 1 111 ? 8.321 -2.135 5.338 1.00 93.75 111 GLY A N 1
ATOM 830 C CA . GLY A 1 111 ? 8.767 -2.231 6.728 1.00 93.75 111 GLY A CA 1
ATOM 831 C C . GLY A 1 111 ? 9.220 -0.885 7.305 1.00 93.75 111 GLY A C 1
ATOM 832 O O . GLY A 1 111 ? 8.837 -0.545 8.423 1.00 93.75 111 GLY A O 1
ATOM 833 N N . GLN A 1 112 ? 9.955 -0.077 6.532 1.00 93.62 112 GLN A N 1
ATOM 834 C CA . GLN A 1 112 ? 10.375 1.266 6.963 1.00 93.62 112 GLN A CA 1
ATOM 835 C C . GLN A 1 112 ? 9.177 2.204 7.162 1.00 93.62 112 GLN A C 1
ATOM 837 O O . GLN A 1 112 ? 9.089 2.911 8.167 1.00 93.62 112 GLN A O 1
ATOM 842 N N . VAL A 1 113 ? 8.211 2.160 6.240 1.00 94.75 113 VAL A N 1
ATOM 843 C CA . VAL A 1 113 ? 6.963 2.929 6.360 1.00 94.75 113 VAL A CA 1
ATOM 844 C C . VAL A 1 113 ? 6.142 2.452 7.557 1.00 94.75 113 VAL A C 1
ATOM 846 O O . VAL A 1 113 ? 5.622 3.274 8.304 1.00 94.75 113 VAL A O 1
ATOM 849 N N . GLY A 1 114 ? 6.051 1.140 7.777 1.00 92.69 114 GLY A N 1
ATOM 850 C CA . GLY A 1 114 ? 5.340 0.561 8.914 1.00 92.69 114 GLY A CA 1
ATOM 851 C C . GLY A 1 114 ? 5.947 0.963 10.255 1.00 92.69 114 GLY A C 1
ATOM 852 O O . GLY A 1 114 ? 5.212 1.269 11.193 1.00 92.69 114 GLY A O 1
ATOM 853 N N . TRP A 1 115 ? 7.278 1.041 10.334 1.00 90.25 115 TRP A N 1
ATOM 854 C CA . TRP A 1 115 ? 7.974 1.546 11.516 1.00 90.25 115 TRP A CA 1
ATOM 855 C C . TRP A 1 115 ? 7.617 3.012 11.802 1.00 90.25 115 TRP A C 1
ATOM 857 O O . TRP A 1 115 ? 7.263 3.332 12.938 1.00 90.25 115 TRP A O 1
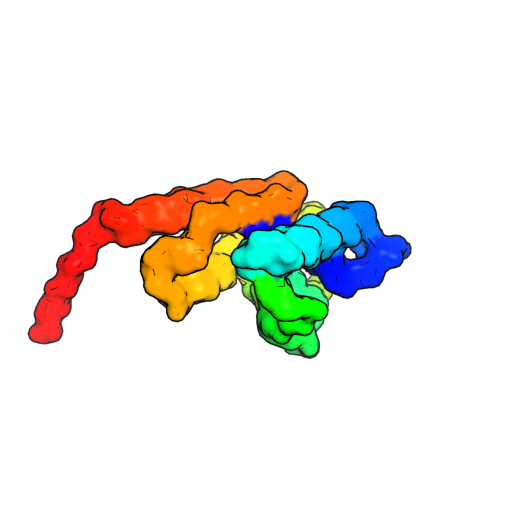ATOM 867 N N . LEU A 1 116 ? 7.622 3.874 10.775 1.00 89.56 116 LEU A N 1
ATOM 868 C CA . LEU A 1 116 ? 7.209 5.281 10.886 1.00 89.56 116 LEU A CA 1
ATOM 869 C C . LEU A 1 116 ? 5.730 5.433 11.265 1.00 89.56 116 LEU A C 1
ATOM 871 O O . LEU A 1 116 ? 5.396 6.236 12.131 1.00 89.56 116 LEU A O 1
ATOM 875 N N . ALA A 1 117 ? 4.838 4.657 10.649 1.00 87.06 117 ALA A N 1
ATOM 876 C CA . ALA A 1 117 ? 3.410 4.693 10.955 1.00 87.06 117 ALA A CA 1
ATOM 877 C C . ALA A 1 117 ? 3.135 4.260 12.404 1.00 87.06 117 ALA A C 1
ATOM 879 O O . ALA A 1 117 ? 2.371 4.909 13.117 1.00 87.06 117 ALA A O 1
ATOM 880 N N . GLY A 1 118 ? 3.819 3.212 12.873 1.00 82.81 118 GLY A N 1
ATOM 881 C CA . GLY A 1 118 ? 3.705 2.747 14.252 1.00 82.81 118 GLY A CA 1
ATOM 882 C C . GLY A 1 118 ? 4.243 3.748 15.281 1.00 82.81 118 GLY A C 1
ATOM 883 O O . GLY A 1 118 ? 3.661 3.887 16.357 1.00 82.81 118 GLY A O 1
ATOM 884 N N . THR A 1 119 ? 5.341 4.454 14.988 1.00 75.88 119 THR A N 1
ATOM 885 C CA . THR A 1 119 ? 5.891 5.484 15.890 1.00 75.88 119 THR A CA 1
ATOM 886 C C . THR A 1 119 ? 5.060 6.763 15.878 1.00 75.88 119 THR A C 1
ATOM 888 O O . THR A 1 119 ? 4.720 7.255 16.952 1.00 75.88 119 THR A O 1
ATOM 891 N N . ALA A 1 120 ? 4.667 7.264 14.707 1.00 70.69 120 ALA A N 1
ATOM 892 C CA . ALA A 1 120 ? 3.821 8.451 14.579 1.00 70.69 120 ALA A CA 1
ATOM 893 C C . ALA A 1 120 ? 2.447 8.248 15.233 1.00 70.69 120 ALA A C 1
ATOM 895 O O . ALA A 1 120 ? 1.997 9.118 15.983 1.00 70.69 120 ALA A O 1
ATOM 896 N N . GLY A 1 121 ? 1.842 7.071 15.026 1.00 63.12 121 GLY A N 1
ATOM 897 C CA . GLY A 1 121 ? 0.626 6.655 15.715 1.00 63.12 121 GLY A CA 1
ATOM 898 C C . GLY A 1 121 ? 0.798 6.783 17.223 1.00 63.12 121 GLY A C 1
ATOM 899 O O . GLY A 1 121 ? 0.032 7.504 17.845 1.00 63.12 121 GLY A O 1
ATOM 900 N N . ARG A 1 122 ? 1.865 6.208 17.801 1.00 62.44 122 ARG A N 1
ATOM 901 C CA . ARG A 1 122 ? 2.194 6.347 19.235 1.00 62.44 122 ARG A CA 1
ATOM 902 C C . ARG A 1 122 ? 2.389 7.807 19.676 1.00 62.44 122 ARG A C 1
ATOM 904 O O . ARG A 1 122 ? 1.853 8.201 20.706 1.00 62.44 122 ARG A O 1
ATOM 911 N N . CYS A 1 123 ? 3.111 8.628 18.916 1.00 56.03 123 CYS A N 1
ATOM 912 C CA . CYS A 1 123 ? 3.407 10.019 19.285 1.00 56.03 123 CYS A CA 1
ATOM 913 C C . CYS A 1 123 ? 2.176 10.943 19.287 1.00 56.03 123 CYS A C 1
ATOM 915 O O . CYS A 1 123 ? 2.146 11.897 20.072 1.00 56.03 123 CYS A O 1
ATOM 917 N N . ARG A 1 124 ? 1.141 10.653 18.483 1.00 56.69 124 ARG A N 1
ATOM 918 C CA . ARG A 1 124 ? -0.129 11.408 18.491 1.00 56.69 124 ARG A CA 1
ATOM 919 C C . ARG A 1 124 ? -0.861 11.330 19.839 1.00 56.69 124 ARG A C 1
ATOM 921 O O . ARG A 1 124 ? -1.624 12.235 20.161 1.00 56.69 124 ARG A O 1
ATOM 928 N N . TRP A 1 125 ? -0.600 10.294 20.637 1.00 46.97 125 TRP A N 1
ATOM 929 C CA . TRP A 1 125 ? -1.202 10.102 21.963 1.00 46.97 125 TRP A CA 1
ATOM 930 C C . TRP A 1 125 ? -0.441 10.802 23.095 1.00 46.97 125 TRP A C 1
ATOM 932 O O . TRP A 1 125 ? -1.030 11.086 24.133 1.00 46.97 125 TRP A O 1
ATOM 942 N N . TYR A 1 126 ? 0.851 11.097 22.905 1.00 40.31 126 TYR A N 1
ATOM 943 C CA . TYR A 1 126 ? 1.717 11.690 23.936 1.00 40.31 126 TYR A CA 1
ATOM 944 C C . TYR A 1 126 ? 1.947 13.198 23.774 1.00 40.31 126 TYR A C 1
ATOM 946 O O . TYR A 1 126 ? 2.612 13.806 24.610 1.00 40.31 126 TYR A O 1
ATOM 954 N N . THR A 1 127 ? 1.409 13.828 22.727 1.00 41.09 127 THR A N 1
ATOM 955 C CA . THR A 1 127 ? 1.459 15.289 22.574 1.00 41.09 127 THR A CA 1
ATOM 956 C C . THR A 1 127 ? 0.272 15.924 23.305 1.00 41.09 127 THR A C 1
ATOM 958 O O . THR A 1 127 ? -0.873 15.676 22.917 1.00 41.09 127 THR A O 1
ATOM 961 N N . PRO A 1 128 ? 0.486 16.762 24.340 1.00 41.00 128 PRO A N 1
ATOM 962 C CA . PRO A 1 128 ? -0.600 17.527 24.935 1.00 41.00 128 PRO A CA 1
ATOM 963 C C . PRO A 1 128 ? -1.207 18.410 23.846 1.00 41.00 128 PRO A C 1
ATOM 965 O O . PRO A 1 128 ? -0.533 19.285 23.302 1.00 41.00 128 PRO A O 1
ATOM 968 N N . ARG A 1 129 ? -2.481 18.192 23.503 1.00 49.53 129 ARG A N 1
ATOM 969 C CA . ARG A 1 129 ? -3.233 19.132 22.666 1.00 49.53 129 ARG A CA 1
ATOM 970 C C . ARG A 1 129 ? -3.532 20.376 23.500 1.00 49.53 129 ARG A C 1
ATOM 972 O O . ARG A 1 129 ? -4.642 20.544 23.997 1.00 49.53 129 ARG A O 1
ATOM 979 N N . THR A 1 130 ? -2.555 21.259 23.669 1.00 47.00 130 THR A N 1
ATOM 980 C CA . THR A 1 130 ? -2.833 22.621 24.120 1.00 47.00 130 THR A CA 1
ATOM 981 C C . THR A 1 130 ? -3.553 23.341 22.984 1.00 47.00 130 THR A C 1
ATOM 983 O O . THR A 1 130 ? -2.959 23.814 22.019 1.00 47.00 130 THR A O 1
ATOM 986 N N . ARG A 1 131 ? -4.888 23.375 23.068 1.00 41.16 131 ARG A N 1
ATOM 987 C CA . ARG A 1 131 ? -5.711 24.298 22.283 1.00 41.16 131 ARG A CA 1
ATOM 988 C C . ARG A 1 131 ? -5.263 25.707 22.671 1.00 41.16 131 ARG A C 1
ATOM 990 O O . ARG A 1 131 ? -5.548 26.144 23.781 1.00 41.16 131 ARG A O 1
ATOM 997 N N . TRP A 1 132 ? -4.552 26.399 21.788 1.00 34.44 132 TRP A N 1
ATOM 998 C CA . TRP A 1 132 ? -4.378 27.839 21.939 1.00 34.44 132 TRP A CA 1
ATOM 999 C C . TRP A 1 132 ? -5.753 28.498 21.753 1.00 34.44 132 TRP A C 1
ATOM 1001 O O . TRP A 1 132 ? -6.403 28.233 20.734 1.00 34.44 132 TRP A O 1
ATOM 1011 N N . PRO A 1 133 ? -6.253 29.278 22.728 1.00 47.38 133 PRO A N 1
ATOM 1012 C CA . PRO A 1 133 ? -7.439 30.090 22.505 1.00 47.38 133 PRO A CA 1
ATOM 1013 C C . PRO A 1 133 ? -7.134 31.119 21.407 1.00 47.38 133 PRO A C 1
ATOM 1015 O O . PRO A 1 133 ? -6.004 31.595 21.300 1.00 47.38 133 PRO A O 1
ATOM 1018 N N . ARG A 1 134 ? -8.134 31.366 20.554 1.00 48.03 134 ARG A N 1
ATOM 1019 C CA . ARG A 1 134 ? -8.081 32.374 19.488 1.00 48.03 134 ARG A CA 1
ATOM 1020 C C . ARG A 1 134 ? -7.886 33.773 20.053 1.00 48.03 134 ARG A C 1
ATOM 1022 O O . ARG A 1 134 ? -8.441 34.025 21.145 1.00 48.03 134 ARG A O 1
#

Sequence (134 aa):
MLSVHTSPLAQPGIGDAGGMNVYVLQTALHLARRGVEVEIFTRATASTDPPTVQVAPGVLVRNVVAGPFEGLDKYDLPTQLCAFAAGVLRAEAAHEPGYYDIVHSHYWLSGQVGWLAGTAGRCRWYTPRTRWPR

InterPro domains:
  IPR028098 Glycosyltransferase subfamily 4-like, N-terminal domain [PF13579] (18-133)

pLDDT: mean 88.7, std 14.9, range [34.44, 98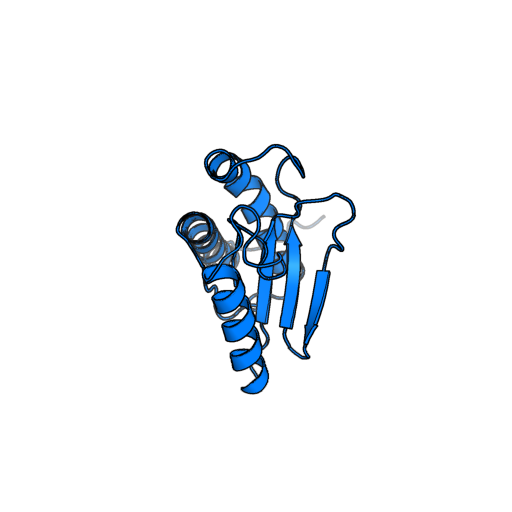.62]